Protein AF-A0A6F9ZWP4-F1 (afdb_monomer)

Mean predicted aligned error: 2.23 Å

Nearest PDB structures (foldseek):
  3n08-assembly1_B  TM=9.642E-01  e=2.369E-18  Chlamydia trachomatis D/UW-3/CX
  1vi3-assembly1_A  TM=9.031E-01  e=3.752E-14  Escherichia coli
  4beg-assembly1_A  TM=8.903E-01  e=5.466E-12  Mycobacterium tuberculosis H37Rv
  6oro-assembly1_D  TM=3.647E-01  e=3.741E+00  Macaca mulatta

Foldseek 3Di:
DEKDQPPQDPPQADDCCCAPNHVVWAGKMFDPDQDPLFQKKKKWKWWCPADPGIWTFWIFFRHGSPDGMQHINHDPTATEQTPVLDTGGGHDDHPADKIKIKMKMFGFNDGLPDHHHHHPVSVCVSRPVGTPDMYMDIHMDGD

pLDDT: mean 97.8, std 1.4, range [89.0, 98.88]

Radius of gyration: 14.29 Å; Cα contacts (8 Å, |Δi|>4): 355; chains: 1; bounding box: 32×30×38 Å

Solvent-accessible surface area (backbone atoms only — not comparable to full-atom values): 7662 Å² total; per-residue (Å²): 88,46,48,46,51,91,72,51,41,86,88,40,22,59,51,55,53,37,16,66,84,43,80,32,38,44,68,41,39,36,44,43,64,66,64,86,75,35,52,11,29,33,40,38,28,35,24,72,66,42,94,89,50,70,35,40,28,28,33,39,36,66,32,63,51,86,60,43,67,45,56,55,58,68,75,88,59,46,30,16,28,21,73,84,72,42,68,30,68,51,41,62,69,51,94,64,63,73,35,52,38,38,36,35,43,35,34,18,63,45,68,70,86,69,66,72,50,41,40,60,73,59,52,54,60,63,44,56,100,34,66,77,48,67,26,66,39,72,31,32,48,61,117

Secondary structure (DSSP, 8-state):
-EEE-TT-BTTTBPPGGGSTTTT-PPPPEEEE---TT--EEEEEEEETTSSSS-EEEEEEEEE-TT--EEPTT--SSEE-B-TTS-BS------SSSEEEEEEEEEEESS---PPTT-BHHHHHHHHTT-EEEEEEEEEEEE-

Structure (mmCIF, N/CA/C/O backbone):
data_AF-A0A6F9ZWP4-F1
#
_entry.id   AF-A0A6F9ZWP4-F1
#
loop_
_atom_site.group_PDB
_atom_site.id
_atom_site.type_symbol
_atom_site.label_atom_id
_atom_site.label_alt_id
_atom_site.label_comp_id
_atom_site.label_asym_id
_atom_site.label_entity_id
_atom_site.label_seq_id
_atom_site.pdbx_PDB_ins_code
_atom_site.Cartn_x
_atom_site.Cartn_y
_atom_site.Cartn_z
_atom_site.occupancy
_atom_site.B_iso_or_equiv
_atom_site.auth_seq_id
_atom_site.auth_comp_id
_atom_site.auth_asym_id
_atom_site.auth_atom_id
_atom_site.pdbx_PDB_model_num
ATOM 1 N N . MET A 1 1 ? -13.667 7.436 1.354 1.00 95.81 1 MET A N 1
ATOM 2 C CA . MET A 1 1 ? -12.192 7.464 1.313 1.00 95.81 1 MET A CA 1
ATOM 3 C C . MET A 1 1 ? -11.664 7.468 -0.117 1.00 95.81 1 MET A C 1
ATOM 5 O O . MET A 1 1 ? -12.244 6.811 -0.973 1.00 95.81 1 MET A O 1
ATOM 9 N N . ILE A 1 2 ? -10.598 8.226 -0.372 1.00 98.00 2 ILE A N 1
ATOM 10 C CA . ILE A 1 2 ? -9.896 8.344 -1.659 1.00 98.00 2 ILE A CA 1
ATOM 11 C C . ILE A 1 2 ? -8.398 8.156 -1.394 1.00 98.00 2 ILE A C 1
ATOM 13 O O . ILE A 1 2 ? -7.895 8.676 -0.398 1.00 98.00 2 ILE A O 1
ATOM 17 N N . LEU A 1 3 ? -7.707 7.438 -2.283 1.00 98.56 3 LEU A N 1
ATOM 18 C CA . LEU A 1 3 ? -6.257 7.254 -2.259 1.00 98.56 3 LEU A CA 1
ATOM 19 C C . LEU A 1 3 ? -5.642 7.787 -3.553 1.00 98.56 3 LEU A C 1
ATOM 21 O O . LEU A 1 3 ? -6.048 7.402 -4.646 1.00 98.56 3 LEU A O 1
ATOM 25 N N . GLU A 1 4 ? -4.646 8.653 -3.420 1.00 98.38 4 GLU A N 1
ATOM 26 C CA . GLU A 1 4 ? -3.940 9.290 -4.529 1.00 98.38 4 GLU A CA 1
ATOM 27 C C . GLU A 1 4 ? -2.425 9.162 -4.333 1.00 98.38 4 GLU A C 1
ATOM 29 O O . GLU A 1 4 ? -1.924 9.111 -3.211 1.00 98.38 4 GLU A O 1
ATOM 34 N N . CYS A 1 5 ? -1.679 9.175 -5.434 1.00 97.81 5 CYS A N 1
ATOM 35 C CA . CYS A 1 5 ? -0.235 9.361 -5.425 1.00 97.81 5 CYS A CA 1
ATOM 36 C C . CYS A 1 5 ? 0.058 10.567 -6.330 1.00 97.81 5 CYS A C 1
ATOM 38 O O . CYS A 1 5 ? -0.107 10.467 -7.546 1.00 97.81 5 CYS A O 1
ATOM 40 N N . PRO A 1 6 ? 0.420 11.733 -5.763 1.00 96.94 6 PRO A N 1
ATOM 41 C CA . PRO A 1 6 ? 0.443 13.000 -6.502 1.00 96.94 6 PRO A CA 1
ATOM 42 C C . PRO A 1 6 ? 1.572 13.094 -7.534 1.00 96.94 6 PRO A C 1
ATOM 44 O O . PRO A 1 6 ? 1.609 14.038 -8.314 1.00 96.94 6 PRO A O 1
ATOM 47 N N . ILE A 1 7 ? 2.500 12.136 -7.516 1.00 97.62 7 ILE A N 1
ATOM 48 C CA . ILE A 1 7 ? 3.690 12.108 -8.367 1.00 97.62 7 ILE A CA 1
ATOM 49 C C . ILE A 1 7 ? 3.554 11.157 -9.556 1.00 97.62 7 ILE A C 1
ATOM 51 O O . ILE A 1 7 ? 4.531 10.956 -10.271 1.00 97.62 7 ILE A O 1
ATOM 55 N N . LEU A 1 8 ? 2.389 10.527 -9.749 1.00 97.19 8 LEU A N 1
ATOM 56 C CA . LEU A 1 8 ? 2.196 9.640 -10.891 1.00 97.19 8 LEU A CA 1
ATOM 57 C C . LEU A 1 8 ? 2.305 10.424 -12.198 1.00 97.19 8 LEU A C 1
ATOM 59 O O . LEU A 1 8 ? 1.708 11.485 -12.368 1.00 97.19 8 LEU A O 1
ATOM 63 N N . GLU A 1 9 ? 3.066 9.859 -13.123 1.00 96.19 9 GLU A N 1
ATOM 64 C CA . GLU A 1 9 ? 3.213 10.354 -14.483 1.00 96.19 9 GLU A CA 1
ATOM 65 C C . GLU A 1 9 ? 2.012 9.931 -15.347 1.00 96.19 9 GLU A C 1
ATOM 67 O O . GLU A 1 9 ? 1.131 9.169 -14.926 1.00 96.19 9 GLU A O 1
ATOM 72 N N . GLU A 1 10 ? 1.991 10.412 -16.591 1.00 94.50 10 GLU A N 1
ATOM 73 C CA . GLU A 1 10 ? 0.969 10.073 -17.579 1.00 94.50 10 GLU A CA 1
ATOM 74 C C . GLU A 1 10 ? 0.750 8.553 -17.682 1.00 94.50 10 GLU A C 1
ATOM 76 O O . GLU A 1 10 ? 1.688 7.751 -17.701 1.00 94.50 10 GLU A O 1
ATOM 81 N N . GLY A 1 11 ? -0.520 8.145 -17.725 1.00 94.94 11 GLY A N 1
ATOM 82 C CA . GLY A 1 11 ? -0.891 6.730 -17.719 1.00 94.94 11 GLY A CA 1
ATOM 83 C C . GLY A 1 11 ? -0.710 6.044 -16.361 1.00 94.94 11 GLY A C 1
ATOM 84 O O . GLY A 1 11 ? -0.556 4.825 -16.325 1.00 94.94 11 GLY A O 1
ATOM 85 N N . ASN A 1 12 ? -0.735 6.797 -15.253 1.00 96.31 12 ASN A N 1
ATOM 86 C CA . ASN A 1 12 ? -0.575 6.295 -13.882 1.00 96.31 12 ASN A CA 1
ATOM 87 C C . ASN A 1 12 ? 0.780 5.614 -13.647 1.00 96.31 12 ASN A C 1
ATOM 89 O O . ASN A 1 12 ? 0.877 4.624 -12.914 1.00 96.31 12 ASN A O 1
ATOM 93 N N . ARG A 1 13 ? 1.836 6.114 -14.288 1.00 97.94 13 ARG A N 1
ATOM 94 C CA . ARG A 1 13 ? 3.174 5.524 -14.200 1.00 97.94 13 ARG A CA 1
ATOM 95 C C . ARG A 1 13 ? 3.898 5.973 -12.941 1.00 97.94 13 ARG A C 1
ATOM 97 O O . ARG A 1 13 ? 3.868 7.149 -12.588 1.00 97.94 13 ARG A O 1
ATOM 104 N N . LEU A 1 14 ? 4.557 5.031 -12.272 1.00 98.19 14 LEU A N 1
ATOM 105 C CA . LEU A 1 14 ? 5.390 5.343 -11.119 1.00 98.19 14 LEU A CA 1
ATOM 106 C C . LEU A 1 14 ? 6.749 5.886 -11.603 1.00 98.19 14 LEU A C 1
ATOM 108 O O . LEU A 1 14 ? 7.448 5.164 -12.322 1.00 98.19 14 LEU A O 1
ATOM 112 N N . PRO A 1 15 ? 7.163 7.100 -11.192 1.00 98.44 15 PRO A N 1
ATOM 113 C CA . PRO A 1 15 ? 8.458 7.659 -11.554 1.00 98.44 15 PRO A CA 1
ATOM 114 C C . PRO A 1 15 ? 9.621 6.752 -11.167 1.00 98.44 15 PRO A C 1
ATOM 116 O O . PRO A 1 15 ? 9.627 6.127 -10.101 1.00 98.44 15 PRO A O 1
ATOM 119 N N . VAL A 1 16 ? 10.667 6.769 -11.997 1.00 98.06 16 VAL A N 1
ATOM 120 C CA . VAL A 1 16 ? 11.867 5.927 -11.850 1.00 98.06 16 VAL A CA 1
ATOM 121 C C . VAL A 1 16 ? 12.476 6.007 -10.446 1.00 98.06 16 VAL A C 1
ATOM 123 O O . VAL A 1 16 ? 12.916 4.977 -9.931 1.00 98.06 16 VAL A O 1
ATOM 126 N N . LYS A 1 17 ? 12.440 7.184 -9.801 1.00 98.44 17 LYS A N 1
ATOM 127 C CA . LYS A 1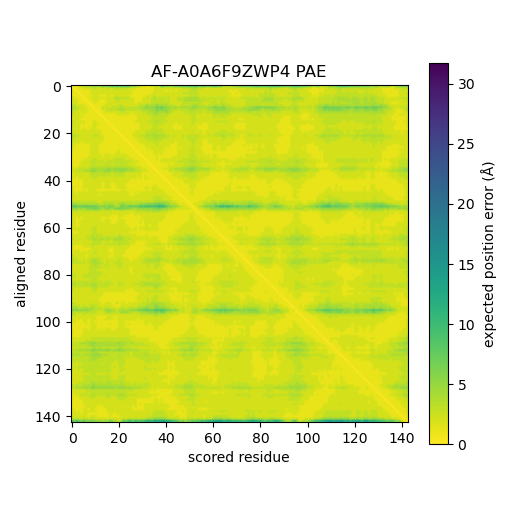 17 ? 12.930 7.421 -8.430 1.00 98.44 17 LYS A CA 1
ATOM 128 C C . LYS A 1 17 ? 12.447 6.359 -7.431 1.00 98.44 17 LYS A C 1
ATOM 130 O O . LYS A 1 17 ? 13.233 5.910 -6.602 1.00 98.44 17 LYS A O 1
ATOM 135 N N . TYR A 1 18 ? 11.196 5.916 -7.543 1.00 98.62 1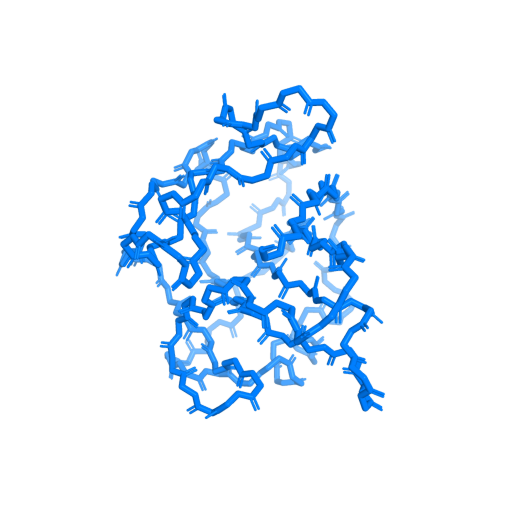8 TYR A N 1
ATOM 136 C CA . TYR A 1 18 ? 10.542 5.013 -6.586 1.00 98.62 18 TYR A CA 1
ATOM 137 C C . TYR A 1 18 ? 10.675 3.524 -6.950 1.00 98.62 18 TYR A C 1
ATOM 139 O O . TYR A 1 18 ? 10.073 2.656 -6.318 1.00 98.62 18 TYR A O 1
ATOM 147 N N . THR A 1 19 ? 11.458 3.207 -7.981 1.00 98.56 19 THR A N 1
ATOM 148 C CA . THR A 1 19 ? 11.609 1.860 -8.554 1.00 98.56 19 THR A CA 1
ATOM 149 C C . THR A 1 19 ? 13.036 1.349 -8.366 1.00 98.56 19 THR A C 1
ATOM 151 O O . THR A 1 19 ? 13.918 2.087 -7.931 1.00 98.56 19 THR A O 1
ATOM 154 N N . CYS A 1 20 ? 13.313 0.097 -8.744 1.00 97.94 20 CYS A N 1
ATOM 155 C CA . CYS A 1 20 ? 14.672 -0.453 -8.671 1.00 97.94 20 CYS A CA 1
ATOM 156 C C . CYS A 1 20 ? 15.665 0.182 -9.661 1.00 97.94 20 CYS A C 1
ATOM 158 O O . CYS A 1 20 ? 16.844 -0.168 -9.655 1.00 97.94 20 CYS A O 1
ATOM 160 N N . LYS A 1 21 ? 15.192 1.069 -10.544 1.00 98.12 21 LYS A N 1
ATOM 161 C CA . LYS A 1 21 ? 16.015 1.846 -11.477 1.00 98.12 21 LYS A CA 1
ATOM 162 C C . LYS A 1 21 ? 16.429 3.213 -10.921 1.00 98.12 21 LYS A C 1
ATOM 164 O O . LYS A 1 21 ? 17.273 3.857 -11.536 1.00 98.12 21 LYS A O 1
ATOM 169 N N . GLY A 1 22 ? 15.848 3.642 -9.801 1.00 98.00 22 GLY A N 1
ATOM 170 C CA . GLY A 1 22 ? 16.158 4.901 -9.129 1.00 98.00 22 GLY A CA 1
ATOM 171 C C . GLY A 1 22 ? 16.630 4.683 -7.693 1.00 98.00 22 GLY A C 1
ATOM 172 O O . GLY A 1 22 ? 17.319 3.712 -7.393 1.00 98.00 22 GLY A O 1
ATOM 173 N N . GLU A 1 23 ? 16.244 5.594 -6.802 1.00 98.12 23 GLU A N 1
ATOM 174 C CA . GLU A 1 23 ? 16.599 5.547 -5.378 1.00 98.12 23 GLU A CA 1
ATOM 175 C C . GLU A 1 23 ? 15.919 4.390 -4.631 1.00 98.12 23 GLU A C 1
ATOM 177 O O . GLU A 1 23 ? 16.423 3.927 -3.609 1.00 98.12 23 GLU A O 1
ATOM 182 N N . GLY A 1 24 ? 14.777 3.912 -5.132 1.00 98.25 24 GLY A N 1
ATOM 183 C CA . GLY A 1 24 ? 14.048 2.790 -4.546 1.00 98.25 24 GLY A CA 1
ATOM 184 C C . GLY A 1 24 ? 13.365 3.120 -3.216 1.00 98.25 24 GLY A C 1
ATOM 185 O O . GLY A 1 24 ? 13.110 2.213 -2.424 1.00 98.25 24 GLY A O 1
ATOM 186 N N . ILE A 1 25 ? 13.073 4.399 -2.967 1.00 98.50 25 ILE A N 1
ATOM 187 C CA . ILE A 1 25 ? 12.295 4.859 -1.809 1.00 98.50 25 ILE A CA 1
ATOM 188 C C . ILE A 1 25 ? 10.786 4.702 -2.051 1.00 98.50 25 ILE A C 1
ATOM 190 O O . ILE A 1 25 ? 10.346 4.606 -3.197 1.00 98.50 25 ILE A O 1
ATOM 194 N N . SER A 1 26 ? 9.984 4.684 -0.981 1.00 98.62 26 SER A N 1
ATOM 195 C CA . SER A 1 26 ? 8.521 4.650 -1.108 1.00 98.62 26 SER A CA 1
ATOM 196 C C . SER A 1 26 ? 7.992 5.957 -1.712 1.00 98.62 26 SER A C 1
ATOM 198 O O . SER A 1 26 ? 8.516 7.023 -1.371 1.00 98.62 26 SER A O 1
ATOM 200 N N . PRO A 1 27 ? 6.961 5.908 -2.573 1.00 98.62 27 PRO A N 1
ATOM 201 C CA . PRO A 1 27 ? 6.317 7.114 -3.075 1.00 98.62 27 PRO A CA 1
ATOM 202 C C . PRO A 1 27 ? 5.458 7.782 -1.994 1.00 98.62 27 PRO A C 1
ATOM 204 O O . PRO A 1 27 ? 5.022 7.103 -1.059 1.00 98.62 27 PRO A O 1
ATOM 207 N N . PRO A 1 28 ? 5.179 9.089 -2.128 1.00 98.56 28 PRO A N 1
ATOM 208 C CA . PRO A 1 28 ? 4.216 9.756 -1.273 1.00 98.56 28 PRO A CA 1
ATOM 209 C C . PRO A 1 28 ? 2.794 9.290 -1.608 1.00 98.56 28 PRO A C 1
ATOM 211 O O . PRO A 1 28 ? 2.470 9.031 -2.773 1.00 98.56 28 PRO A O 1
ATOM 214 N N . LEU A 1 29 ? 1.926 9.229 -0.602 1.00 98.75 29 LEU A N 1
ATOM 215 C CA . LEU A 1 29 ? 0.509 8.904 -0.764 1.00 98.75 29 LEU A CA 1
ATOM 216 C C . LEU A 1 29 ? -0.345 9.971 -0.090 1.00 98.75 29 LEU A C 1
ATOM 218 O O . LEU A 1 29 ? -0.029 10.431 1.002 1.00 98.75 29 LEU A O 1
ATOM 222 N N . ARG A 1 30 ? -1.457 10.334 -0.724 1.00 98.69 30 ARG A N 1
ATOM 223 C CA . ARG A 1 30 ? -2.458 11.241 -0.168 1.00 98.69 30 ARG A CA 1
ATOM 224 C C . ARG A 1 30 ? -3.750 10.481 0.083 1.00 98.69 30 ARG A C 1
ATOM 226 O O . ARG A 1 30 ? -4.247 9.787 -0.804 1.00 98.69 30 ARG A O 1
ATOM 233 N N . ILE A 1 31 ? -4.290 10.630 1.284 1.00 98.56 31 ILE A N 1
ATOM 234 C CA . ILE A 1 31 ? -5.505 9.961 1.741 1.00 98.56 31 ILE A CA 1
ATOM 235 C C . ILE A 1 31 ? -6.531 11.048 2.049 1.00 98.56 31 ILE A C 1
ATOM 237 O O . ILE A 1 31 ? -6.236 12.018 2.738 1.00 98.56 31 ILE A O 1
ATOM 241 N N . LYS A 1 32 ? -7.740 10.923 1.500 1.00 98.19 32 LYS A N 1
ATOM 242 C CA . LYS A 1 32 ? -8.830 11.885 1.726 1.00 98.19 32 LYS A CA 1
ATOM 243 C C . LYS A 1 32 ? -10.100 11.166 2.146 1.00 98.19 32 LYS A C 1
ATOM 245 O O . LYS A 1 32 ? -10.316 10.005 1.790 1.00 98.19 32 LYS A O 1
ATOM 250 N N . ASN A 1 33 ? -10.997 11.898 2.804 1.00 97.81 33 ASN A N 1
ATOM 251 C CA . ASN A 1 33 ? -12.333 11.426 3.176 1.00 97.81 33 ASN A CA 1
ATOM 252 C C . ASN A 1 33 ? -12.273 10.120 3.993 1.00 97.81 33 ASN A C 1
ATOM 254 O O . ASN A 1 33 ? -12.950 9.143 3.644 1.00 97.81 33 ASN A O 1
ATOM 258 N N . VAL A 1 34 ? -11.395 10.081 5.001 1.00 98.31 34 VAL A N 1
ATOM 259 C CA . VAL A 1 34 ? -11.332 8.993 5.987 1.00 98.31 34 VAL A CA 1
ATOM 260 C C . VAL A 1 34 ? -12.637 9.012 6.803 1.00 98.31 34 VAL A C 1
ATOM 262 O O . VAL A 1 34 ? -13.050 10.097 7.212 1.00 98.31 34 VAL A O 1
ATOM 265 N N . PRO A 1 35 ? -13.333 7.873 6.987 1.00 98.19 35 PRO A N 1
ATOM 266 C CA . PRO A 1 35 ? -14.545 7.809 7.810 1.00 98.19 35 PRO A CA 1
ATOM 267 C C . PRO A 1 35 ? -14.295 8.226 9.265 1.00 98.19 35 PRO A C 1
ATOM 269 O O . PRO A 1 35 ? -13.236 7.914 9.805 1.00 98.19 35 PRO A O 1
ATOM 272 N N . GLU A 1 36 ? -15.276 8.861 9.911 1.00 96.69 36 GLU A N 1
ATOM 273 C CA . GLU A 1 36 ? -15.147 9.370 11.290 1.00 96.69 36 GLU A CA 1
ATOM 274 C C . GLU A 1 36 ? -14.865 8.265 12.322 1.00 96.69 36 GLU A C 1
ATOM 276 O O . GLU A 1 36 ? -14.060 8.474 13.223 1.00 96.69 36 GLU A O 1
ATOM 281 N N . ASP A 1 37 ? -15.436 7.070 12.144 1.00 97.50 37 ASP A N 1
ATOM 282 C CA . ASP A 1 37 ? -15.253 5.927 13.057 1.00 97.50 37 ASP A CA 1
ATOM 283 C C . ASP A 1 37 ? -13.890 5.213 12.896 1.00 97.50 37 ASP A C 1
ATOM 285 O O . ASP A 1 37 ? -13.671 4.135 13.448 1.00 97.50 37 ASP A O 1
ATOM 289 N N . THR A 1 38 ? -12.967 5.766 12.101 1.00 98.69 38 THR A N 1
ATOM 290 C CA . THR A 1 38 ? -11.648 5.161 11.867 1.00 98.69 38 THR A CA 1
ATOM 291 C C . THR A 1 38 ? -10.731 5.396 13.061 1.00 98.69 38 THR A C 1
ATOM 293 O O . THR A 1 38 ? -10.396 6.538 13.362 1.00 98.69 38 THR A O 1
ATOM 296 N N . GLU A 1 39 ? -10.230 4.327 13.682 1.00 98.56 39 GLU A N 1
ATOM 297 C CA . GLU A 1 39 ? -9.195 4.437 14.720 1.00 98.56 39 GLU A CA 1
ATOM 298 C C . GLU A 1 39 ? -7.779 4.350 14.142 1.00 98.56 39 GLU A C 1
ATOM 300 O O . GLU A 1 39 ? -6.858 4.964 14.674 1.00 98.56 39 GLU A O 1
ATOM 305 N N . SER A 1 40 ? -7.569 3.598 13.054 1.00 98.69 40 SER A N 1
ATOM 306 C CA . SER A 1 40 ? -6.273 3.587 12.369 1.00 98.69 40 SER A CA 1
ATOM 307 C C . SER A 1 40 ? -6.365 3.234 10.884 1.00 98.69 40 SER A C 1
ATOM 309 O O . SER A 1 40 ? -7.344 2.653 10.407 1.00 98.69 40 SER A O 1
ATOM 311 N N . LEU A 1 41 ? -5.319 3.592 10.137 1.00 98.88 41 LEU A N 1
ATOM 312 C CA . LEU A 1 41 ? -5.163 3.283 8.721 1.00 98.88 41 LEU A CA 1
ATOM 313 C C . LEU A 1 41 ? -4.086 2.208 8.506 1.00 98.88 41 LEU A C 1
ATOM 315 O O . LEU A 1 41 ? -3.066 2.138 9.201 1.00 98.88 41 LEU A O 1
ATOM 319 N N . VAL A 1 42 ? -4.304 1.376 7.488 1.00 98.81 42 VAL A N 1
ATOM 320 C CA . VAL A 1 42 ? -3.354 0.362 7.012 1.00 98.81 42 VAL A CA 1
ATOM 321 C C . VAL A 1 42 ? -3.127 0.564 5.521 1.00 98.81 42 VAL A C 1
ATOM 323 O O . VAL A 1 42 ? -4.089 0.596 4.759 1.00 98.81 42 VAL A O 1
ATOM 326 N N . VAL A 1 43 ? -1.868 0.641 5.089 1.00 98.81 43 VAL A N 1
ATOM 327 C CA . VAL A 1 43 ? -1.498 0.713 3.667 1.00 98.81 43 VAL A CA 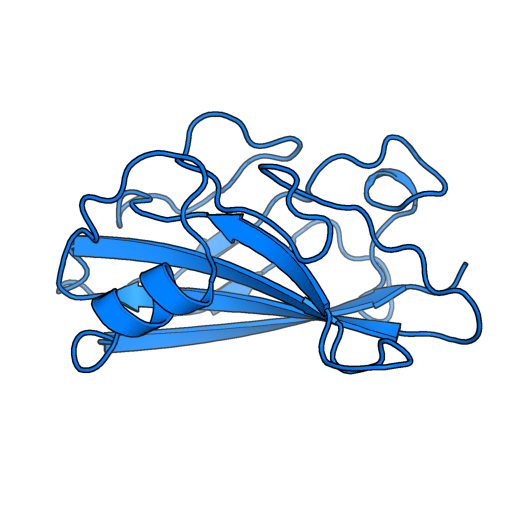1
ATOM 328 C C . VAL A 1 43 ? -0.824 -0.581 3.244 1.00 98.81 43 VAL A C 1
ATOM 330 O O . VAL A 1 43 ? 0.070 -1.093 3.918 1.00 98.81 43 VAL A O 1
ATOM 333 N N . VAL A 1 44 ? -1.239 -1.105 2.098 1.00 98.81 44 VAL A N 1
ATOM 334 C CA . VAL A 1 44 ? -0.679 -2.307 1.484 1.00 98.81 44 VAL A CA 1
ATOM 335 C C . VAL A 1 44 ? -0.353 -1.994 0.034 1.00 98.81 44 VAL A C 1
ATOM 337 O O . VAL A 1 44 ? -1.175 -1.412 -0.659 1.00 98.81 44 VAL A O 1
ATOM 340 N N . MET A 1 45 ? 0.817 -2.412 -0.439 1.00 98.81 45 MET A N 1
ATOM 341 C CA . MET A 1 45 ? 1.153 -2.398 -1.863 1.00 98.81 45 MET A CA 1
ATOM 342 C C . MET A 1 45 ? 1.374 -3.828 -2.346 1.00 98.81 45 MET A C 1
ATOM 344 O O . MET A 1 45 ? 2.244 -4.533 -1.821 1.00 98.81 45 MET A O 1
ATOM 348 N N . LEU A 1 46 ? 0.600 -4.248 -3.344 1.00 98.62 46 LEU A N 1
ATOM 349 C CA . LEU A 1 46 ? 0.652 -5.581 -3.940 1.00 98.62 46 LEU A CA 1
ATOM 350 C C . LEU A 1 46 ? 1.001 -5.509 -5.429 1.00 98.62 46 LEU A C 1
ATOM 352 O O . LEU A 1 46 ? 0.523 -4.632 -6.136 1.00 98.62 46 LEU A O 1
ATOM 356 N N . ASP A 1 47 ? 1.774 -6.475 -5.909 1.00 98.56 47 ASP A N 1
ATOM 357 C CA . ASP A 1 47 ? 1.979 -6.767 -7.329 1.00 98.56 47 ASP A CA 1
ATOM 358 C C . ASP A 1 47 ? 1.251 -8.086 -7.651 1.00 98.56 47 ASP A C 1
ATOM 360 O O . ASP A 1 47 ? 1.754 -9.164 -7.304 1.00 98.56 47 ASP A O 1
ATOM 364 N N . PRO A 1 48 ? 0.033 -8.036 -8.226 1.00 98.19 48 PRO A N 1
ATOM 365 C CA . PRO A 1 48 ? -0.696 -9.229 -8.646 1.00 98.19 48 PRO A CA 1
ATOM 366 C C . PRO A 1 48 ? -0.100 -9.897 -9.892 1.00 98.19 48 PRO A C 1
ATOM 368 O O . PRO A 1 48 ? -0.437 -11.050 -10.150 1.00 98.19 48 PRO A O 1
ATOM 371 N N . ASP A 1 49 ? 0.769 -9.205 -10.632 1.00 98.06 49 ASP A N 1
ATOM 372 C CA . ASP A 1 49 ? 1.352 -9.663 -11.897 1.00 98.06 49 ASP A CA 1
ATOM 373 C C . ASP A 1 49 ? 2.705 -10.375 -11.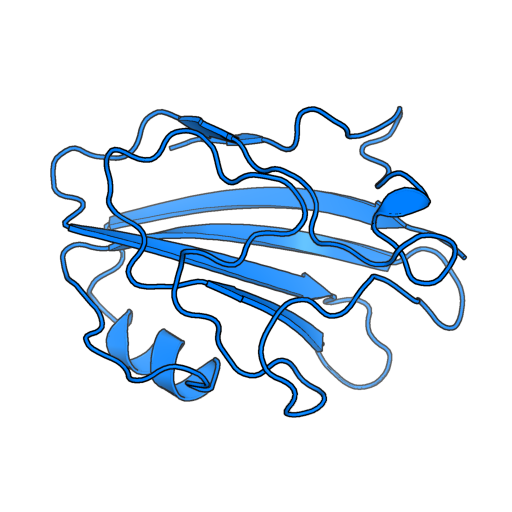690 1.00 98.06 49 ASP A C 1
ATOM 375 O O . ASP A 1 49 ? 3.301 -10.907 -12.628 1.00 98.06 49 ASP A O 1
ATOM 379 N N . ALA A 1 50 ? 3.188 -10.441 -10.444 1.00 96.38 50 ALA A N 1
ATOM 380 C CA . ALA A 1 50 ? 4.401 -11.159 -10.081 1.00 96.38 50 ALA A CA 1
ATOM 381 C C . ALA A 1 50 ? 4.353 -12.653 -10.503 1.00 96.38 50 ALA A C 1
ATOM 383 O O . ALA A 1 50 ? 3.349 -13.328 -10.267 1.00 96.38 50 ALA A O 1
ATOM 384 N N . PRO A 1 51 ? 5.454 -13.237 -11.033 1.00 92.81 51 PRO A N 1
ATOM 385 C CA . PRO A 1 51 ? 5.399 -14.504 -11.781 1.00 92.81 51 PRO A CA 1
ATOM 386 C C . PRO A 1 51 ? 4.882 -15.739 -11.031 1.00 92.81 51 PRO A C 1
ATOM 388 O O . PRO A 1 51 ? 4.363 -16.660 -11.652 1.00 92.81 51 PRO A O 1
ATOM 391 N N . LEU A 1 52 ? 5.087 -15.810 -9.711 1.00 91.62 52 LEU A N 1
ATOM 392 C CA . LEU A 1 52 ? 4.757 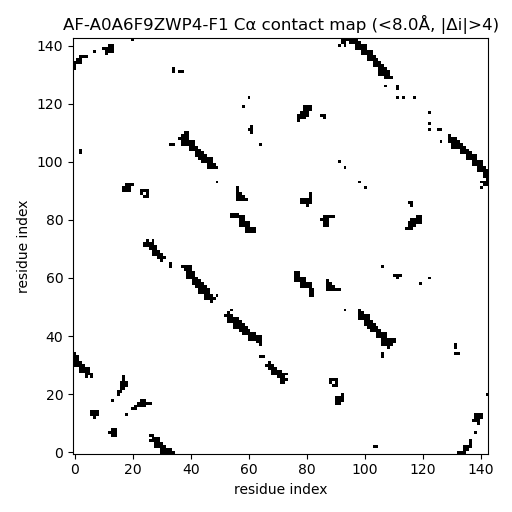-17.001 -8.915 1.00 91.62 52 LEU A CA 1
ATOM 393 C C . LEU A 1 52 ? 3.436 -16.859 -8.156 1.00 91.62 52 LEU A C 1
ATOM 395 O O . LEU A 1 52 ? 2.654 -17.800 -8.066 1.00 91.62 52 LEU A O 1
ATOM 399 N N . LYS A 1 53 ? 3.238 -15.707 -7.523 1.00 94.75 53 LYS A N 1
ATOM 400 C CA . LYS A 1 53 ? 2.081 -15.357 -6.696 1.00 94.75 53 LYS A CA 1
ATOM 401 C C . LYS A 1 53 ? 2.107 -13.856 -6.463 1.00 94.75 53 LYS A C 1
ATOM 403 O O . LYS A 1 53 ? 3.183 -13.263 -6.543 1.00 94.75 53 LYS A O 1
ATOM 408 N N . THR A 1 54 ? 0.974 -13.293 -6.047 1.00 97.31 54 THR A N 1
ATOM 409 C CA . THR A 1 54 ? 0.898 -11.896 -5.612 1.00 97.31 54 THR A CA 1
ATOM 410 C C . THR A 1 54 ? 2.033 -11.566 -4.648 1.00 97.31 54 THR A C 1
ATOM 412 O O . THR A 1 54 ? 2.198 -12.216 -3.606 1.00 97.31 54 THR A O 1
ATOM 415 N N . PHE A 1 55 ? 2.822 -10.564 -5.013 1.00 98.44 55 PHE A N 1
ATOM 416 C CA . PHE A 1 55 ? 3.973 -10.126 -4.248 1.00 98.44 55 PHE A CA 1
ATOM 417 C C . PHE A 1 55 ? 3.599 -8.906 -3.414 1.00 98.44 55 PHE A C 1
ATOM 419 O O . PHE A 1 55 ? 2.922 -7.996 -3.874 1.00 98.44 55 PHE A O 1
ATOM 426 N N . ILE A 1 56 ? 4.028 -8.886 -2.160 1.00 98.69 56 ILE A N 1
ATOM 427 C CA . ILE A 1 56 ? 3.756 -7.801 -1.223 1.00 98.69 56 ILE A CA 1
ATOM 428 C C . ILE A 1 56 ? 4.980 -6.903 -1.225 1.00 98.69 56 ILE A C 1
ATOM 430 O O . ILE A 1 56 ? 6.041 -7.324 -0.762 1.00 98.69 56 ILE A O 1
ATOM 434 N N . HIS A 1 57 ? 4.826 -5.691 -1.745 1.00 98.69 57 HIS A N 1
ATOM 435 C CA . HIS A 1 57 ? 5.888 -4.693 -1.831 1.00 98.69 57 HIS A CA 1
ATOM 436 C C . HIS A 1 57 ? 5.987 -3.852 -0.565 1.00 98.69 57 HIS A C 1
ATOM 438 O O . HIS A 1 57 ? 7.090 -3.515 -0.140 1.00 98.69 57 HIS A O 1
ATOM 444 N N . TRP A 1 58 ? 4.853 -3.533 0.063 1.00 98.81 58 TRP A N 1
ATOM 445 C CA . TRP A 1 58 ? 4.844 -2.632 1.208 1.00 98.81 58 TRP A CA 1
ATOM 446 C C . TRP A 1 58 ? 3.663 -2.870 2.138 1.00 98.81 58 TRP A C 1
ATOM 448 O O . TRP A 1 58 ? 2.590 -3.287 1.703 1.00 98.81 58 TRP A O 1
ATOM 458 N N . LEU A 1 59 ? 3.895 -2.624 3.425 1.00 98.81 59 LEU A N 1
ATOM 459 C CA . LEU A 1 59 ? 2.931 -2.755 4.507 1.00 98.81 59 LEU A CA 1
ATOM 460 C C . LEU A 1 59 ? 3.212 -1.650 5.523 1.00 98.81 59 LEU A C 1
ATOM 462 O O . LEU A 1 59 ? 4.290 -1.655 6.118 1.00 98.81 59 LEU A O 1
ATOM 466 N N . LEU A 1 60 ? 2.238 -0.781 5.757 1.00 98.75 60 LEU A N 1
ATOM 467 C CA . LEU A 1 60 ? 2.200 0.158 6.875 1.00 98.75 60 LEU A CA 1
ATOM 468 C C . LEU A 1 60 ? 0.932 -0.089 7.689 1.00 98.75 60 LEU A C 1
ATOM 470 O O . LEU A 1 60 ? -0.097 -0.449 7.119 1.00 98.75 60 LEU A O 1
ATOM 474 N N . TYR A 1 61 ? 0.989 0.095 9.001 1.00 98.69 61 TYR A N 1
ATOM 475 C CA . TYR A 1 61 ? -0.169 -0.079 9.878 1.00 98.69 61 TYR A CA 1
ATOM 476 C C . TYR A 1 61 ? -0.052 0.761 11.144 1.00 98.69 61 TYR A C 1
ATOM 478 O O . TYR A 1 61 ? 1.029 1.256 11.468 1.00 98.69 61 TYR A O 1
ATOM 486 N N . ASP A 1 62 ? -1.174 0.869 11.858 1.00 98.50 62 ASP A N 1
ATOM 487 C CA . ASP A 1 62 ? -1.347 1.752 13.013 1.00 98.50 62 ASP A CA 1
ATOM 488 C C . ASP A 1 62 ? -1.000 3.213 12.648 1.00 98.50 62 ASP A C 1
ATOM 490 O O . ASP A 1 62 ? -0.358 3.925 13.418 1.00 98.50 62 ASP A O 1
ATOM 494 N N . ILE A 1 63 ? -1.360 3.640 11.429 1.00 98.62 63 ILE A N 1
ATOM 495 C CA . ILE A 1 63 ? -1.243 5.039 11.000 1.00 98.62 63 ILE A CA 1
ATOM 496 C C . ILE A 1 63 ? -2.427 5.809 11.613 1.00 98.62 63 ILE A C 1
ATOM 498 O O . ILE A 1 63 ? -3.557 5.329 11.479 1.00 98.62 63 ILE A O 1
ATOM 502 N N . PRO A 1 64 ? -2.216 6.976 12.249 1.00 98.31 64 PRO A N 1
ATOM 503 C CA . PRO A 1 64 ? -3.310 7.782 12.786 1.00 98.31 64 PRO A CA 1
ATOM 504 C C . PRO A 1 64 ? -4.342 8.176 11.710 1.00 98.31 64 PRO A C 1
ATOM 506 O O . PRO A 1 64 ? -3.962 8.414 10.559 1.00 98.31 64 PRO A O 1
ATOM 509 N N . PRO A 1 65 ? -5.641 8.234 12.048 1.00 97.88 65 PRO A N 1
ATOM 510 C CA . PRO A 1 65 ? -6.722 8.429 11.078 1.00 97.88 65 PRO A CA 1
ATOM 511 C C . PRO A 1 65 ? -6.799 9.856 10.516 1.00 97.88 65 PRO A C 1
ATOM 51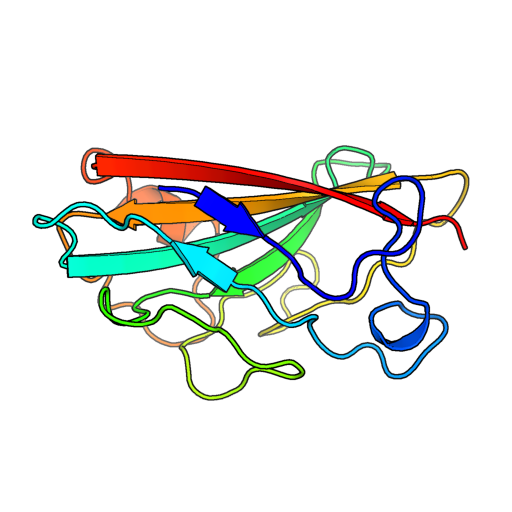3 O O . PRO A 1 65 ? -7.394 10.066 9.462 1.00 97.88 65 PRO A O 1
ATOM 516 N N . ASP A 1 66 ? -6.185 10.827 11.195 1.00 97.12 66 ASP A N 1
ATOM 517 C CA . ASP A 1 66 ? -6.079 12.231 10.791 1.00 97.12 66 ASP A CA 1
ATOM 518 C C . ASP A 1 66 ? -4.945 12.491 9.783 1.00 97.12 66 ASP A C 1
ATOM 520 O O . ASP A 1 66 ? -4.818 13.601 9.265 1.00 97.12 66 ASP A O 1
ATOM 524 N N . VAL A 1 67 ? -4.137 11.474 9.462 1.00 97.69 67 VAL A N 1
ATOM 525 C CA . VAL A 1 67 ? -3.080 11.570 8.449 1.00 97.69 67 VAL A CA 1
ATOM 526 C C . VAL A 1 67 ? -3.694 11.641 7.052 1.00 97.69 67 VAL A C 1
ATOM 528 O O . VAL A 1 67 ? -4.240 10.667 6.533 1.00 97.69 67 VAL A O 1
ATOM 531 N N . ASP A 1 68 ? -3.519 12.786 6.399 1.00 96.75 68 ASP A N 1
ATOM 532 C CA . ASP A 1 68 ? -3.915 13.018 5.008 1.00 96.75 68 ASP A CA 1
ATOM 533 C C . ASP A 1 68 ? -2.763 12.805 4.010 1.00 96.75 68 ASP A C 1
ATOM 535 O O . ASP A 1 68 ? -2.991 12.695 2.799 1.00 96.75 68 ASP A O 1
ATOM 539 N N . TYR A 1 69 ? -1.523 12.723 4.503 1.00 98.19 69 TYR A N 1
ATOM 540 C CA . TYR A 1 69 ? -0.324 12.624 3.681 1.00 98.19 69 TYR A CA 1
ATOM 541 C C . TYR A 1 69 ? 0.756 11.729 4.303 1.00 98.19 69 TYR A C 1
ATOM 543 O O . TYR A 1 69 ? 1.261 11.967 5.402 1.00 98.19 69 TYR A O 1
ATOM 551 N N . ILE A 1 70 ? 1.140 10.700 3.552 1.00 98.44 70 ILE A N 1
ATOM 552 C CA . ILE A 1 70 ? 2.297 9.850 3.822 1.00 98.44 70 ILE A CA 1
ATOM 553 C C . ILE A 1 70 ? 3.434 10.352 2.941 1.00 98.44 70 ILE A C 1
ATOM 555 O O . ILE A 1 70 ? 3.293 10.422 1.718 1.00 98.44 70 ILE A O 1
ATOM 559 N N . GLU A 1 71 ? 4.554 10.694 3.567 1.00 98.19 71 GLU A N 1
ATOM 560 C CA . GLU A 1 71 ? 5.712 11.251 2.874 1.00 98.19 71 GLU A CA 1
ATOM 561 C C . GLU A 1 71 ? 6.409 10.198 2.004 1.00 98.19 71 GLU A C 1
ATOM 563 O O . GLU A 1 71 ? 6.295 8.986 2.219 1.00 98.19 71 GLU A O 1
ATOM 568 N N . GLU A 1 72 ? 7.182 10.653 1.020 1.00 98.25 72 GLU A N 1
ATOM 569 C CA . GLU A 1 72 ? 8.122 9.748 0.362 1.00 98.25 72 GLU A CA 1
ATOM 570 C C . GLU A 1 72 ? 9.193 9.258 1.349 1.00 98.25 72 GLU A C 1
ATOM 572 O O . GLU A 1 72 ? 9.528 9.946 2.313 1.00 98.25 72 GLU A O 1
ATOM 577 N N . ASN A 1 73 ? 9.758 8.069 1.107 1.00 98.12 73 ASN A N 1
ATOM 578 C CA . ASN A 1 73 ? 10.729 7.441 2.019 1.00 98.12 73 ASN A CA 1
ATOM 579 C C . ASN A 1 73 ? 10.219 7.372 3.477 1.00 98.12 73 ASN A C 1
ATOM 581 O O . ASN A 1 73 ? 10.952 7.688 4.417 1.00 98.12 73 ASN A O 1
ATOM 585 N N . GLU A 1 74 ? 8.962 6.966 3.665 1.00 97.50 74 GLU A N 1
ATOM 586 C CA . GLU A 1 74 ? 8.293 6.948 4.967 1.00 97.50 74 GLU A CA 1
ATOM 587 C C . GLU A 1 74 ? 8.983 5.997 5.965 1.00 97.50 74 GLU A C 1
ATOM 589 O O . GLU A 1 74 ? 9.345 4.855 5.652 1.00 97.50 74 GLU A O 1
ATOM 594 N N . ARG A 1 75 ? 9.158 6.483 7.199 1.00 95.81 75 ARG A N 1
ATOM 595 C CA . ARG A 1 75 ? 9.878 5.808 8.298 1.00 95.81 75 ARG A CA 1
ATOM 596 C C . ARG A 1 75 ? 9.242 5.991 9.678 1.00 95.81 75 ARG A C 1
ATOM 598 O O . ARG A 1 75 ? 9.718 5.389 10.634 1.00 95.81 75 ARG A O 1
ATOM 605 N N . ARG A 1 76 ? 8.217 6.831 9.803 1.00 96.88 76 ARG A N 1
ATOM 606 C CA . ARG A 1 76 ? 7.554 7.194 11.062 1.00 96.88 76 ARG A CA 1
ATOM 607 C C . ARG A 1 76 ? 6.570 6.120 11.515 1.00 96.88 76 ARG A C 1
ATOM 609 O O . ARG A 1 76 ? 6.451 5.875 12.711 1.00 96.88 76 ARG A O 1
ATOM 616 N N . TYR A 1 77 ? 5.872 5.486 10.573 1.00 97.88 77 TYR A N 1
ATOM 617 C CA . TYR A 1 77 ? 4.848 4.479 10.868 1.00 97.88 77 TYR A CA 1
ATOM 618 C C . TYR A 1 77 ? 5.418 3.062 10.909 1.00 97.88 77 TYR A C 1
ATOM 620 O O . TYR A 1 77 ? 6.421 2.754 10.260 1.00 97.88 77 TYR A O 1
ATOM 628 N N . LYS A 1 78 ? 4.745 2.171 11.649 1.00 98.38 78 LYS A N 1
ATOM 629 C CA . LYS A 1 78 ? 5.165 0.772 11.782 1.00 98.38 78 LYS A CA 1
ATOM 630 C C . LYS A 1 78 ? 5.087 0.073 10.430 1.00 98.38 78 LYS A C 1
ATOM 632 O O . LYS A 1 78 ? 4.048 0.100 9.768 1.00 98.38 78 LYS A O 1
ATOM 637 N N . GLN A 1 79 ? 6.167 -0.611 10.057 1.00 98.69 79 GLN A N 1
ATOM 638 C CA . GLN A 1 79 ? 6.247 -1.302 8.773 1.00 98.69 79 GLN A CA 1
ATOM 639 C C . GLN A 1 79 ? 6.189 -2.820 8.933 1.00 98.69 79 GLN A C 1
ATOM 641 O O . GLN A 1 79 ? 6.747 -3.409 9.861 1.00 98.69 79 GLN A O 1
ATOM 646 N N . GLY A 1 80 ? 5.503 -3.481 8.006 1.00 98.62 80 GLY A N 1
ATOM 647 C CA . GLY A 1 80 ? 5.419 -4.937 7.958 1.00 98.62 80 GLY A CA 1
ATOM 648 C C . GLY A 1 80 ? 6.564 -5.574 7.174 1.00 98.62 80 GLY A C 1
ATOM 649 O O . GLY A 1 80 ? 7.369 -4.901 6.529 1.00 98.62 80 GLY A O 1
ATOM 650 N N . ARG A 1 81 ? 6.616 -6.909 7.204 1.00 98.62 81 ARG A N 1
ATOM 651 C CA . ARG A 1 81 ? 7.518 -7.695 6.351 1.00 98.62 81 ARG A CA 1
ATOM 652 C C . ARG A 1 81 ? 6.919 -7.897 4.962 1.00 98.62 81 ARG A C 1
ATOM 654 O O . ARG A 1 81 ? 5.846 -8.492 4.839 1.00 98.62 81 ARG A O 1
ATOM 661 N N . ASN A 1 82 ? 7.651 -7.469 3.940 1.00 98.12 82 ASN A N 1
ATOM 662 C CA . ASN A 1 82 ? 7.341 -7.712 2.534 1.00 98.12 82 ASN A CA 1
ATOM 663 C C . ASN A 1 82 ? 7.597 -9.181 2.133 1.00 98.12 82 ASN A C 1
ATOM 665 O O . ASN A 1 82 ? 8.034 -10.006 2.945 1.00 98.12 82 ASN A O 1
ATOM 669 N N . SER A 1 83 ? 7.327 -9.534 0.873 1.00 98.00 83 SER A N 1
ATOM 670 C CA . SER A 1 83 ? 7.476 -10.913 0.375 1.00 98.00 83 SER A CA 1
ATOM 671 C C . SER A 1 83 ? 8.916 -11.450 0.377 1.00 98.00 83 SER A C 1
ATOM 673 O O . SER A 1 83 ? 9.092 -12.663 0.275 1.00 98.00 83 SER A O 1
ATOM 675 N N . LEU A 1 84 ? 9.929 -10.591 0.554 1.00 96.75 84 LEU A N 1
ATOM 676 C CA . LEU A 1 84 ? 11.337 -10.975 0.752 1.00 96.75 84 LEU A CA 1
ATOM 677 C C . LEU A 1 84 ? 11.729 -11.070 2.232 1.00 96.75 84 LEU A C 1
ATOM 679 O O . LEU A 1 84 ? 12.915 -11.132 2.550 1.00 96.75 84 LEU A O 1
ATOM 683 N N . PHE A 1 85 ? 10.753 -11.052 3.143 1.00 97.00 85 PHE A N 1
ATOM 684 C CA . PHE A 1 85 ? 10.951 -11.062 4.595 1.00 97.00 85 PHE A CA 1
ATOM 685 C C . PHE A 1 85 ? 11.730 -9.855 5.141 1.00 97.00 85 PHE A C 1
ATOM 687 O O . PHE A 1 85 ? 12.181 -9.885 6.288 1.00 97.00 85 PHE A O 1
ATOM 694 N N . ARG A 1 86 ? 11.844 -8.778 4.357 1.00 97.88 86 ARG A N 1
ATOM 695 C CA . ARG A 1 86 ? 12.450 -7.509 4.775 1.00 97.88 86 ARG A CA 1
ATOM 696 C C . ARG A 1 86 ? 11.373 -6.566 5.295 1.00 97.88 86 ARG A C 1
ATOM 698 O O . ARG A 1 86 ? 10.233 -6.628 4.842 1.00 97.88 86 ARG A O 1
ATOM 705 N N . ILE A 1 87 ? 11.728 -5.727 6.261 1.00 98.44 87 ILE A N 1
ATOM 706 C CA . ILE A 1 87 ? 10.828 -4.697 6.784 1.00 98.44 87 ILE A CA 1
ATOM 707 C C . ILE A 1 87 ? 10.842 -3.507 5.826 1.00 98.44 87 ILE A C 1
ATOM 709 O O . ILE A 1 87 ? 11.910 -3.081 5.388 1.00 98.44 87 ILE A O 1
ATOM 713 N N . GLY A 1 88 ? 9.651 -3.002 5.514 1.00 98.19 88 GLY A N 1
ATOM 714 C CA . GLY A 1 88 ? 9.455 -1.802 4.712 1.00 98.19 88 GLY A CA 1
ATOM 715 C C . GLY A 1 88 ? 9.339 -2.026 3.208 1.00 98.19 88 GLY A C 1
ATOM 716 O O . GLY A 1 88 ? 9.126 -3.147 2.731 1.00 98.19 88 GLY A O 1
ATOM 717 N N . TYR A 1 89 ? 9.396 -0.914 2.478 1.00 98.75 89 TYR A N 1
ATOM 718 C CA . TYR A 1 89 ? 9.139 -0.840 1.042 1.00 98.75 89 TYR A CA 1
ATOM 719 C C . TYR A 1 89 ? 10.171 -1.629 0.231 1.00 98.75 89 TYR A C 1
ATOM 721 O O . TYR A 1 89 ? 11.380 -1.482 0.412 1.00 98.75 89 TYR A O 1
ATOM 729 N N . PHE A 1 90 ? 9.686 -2.462 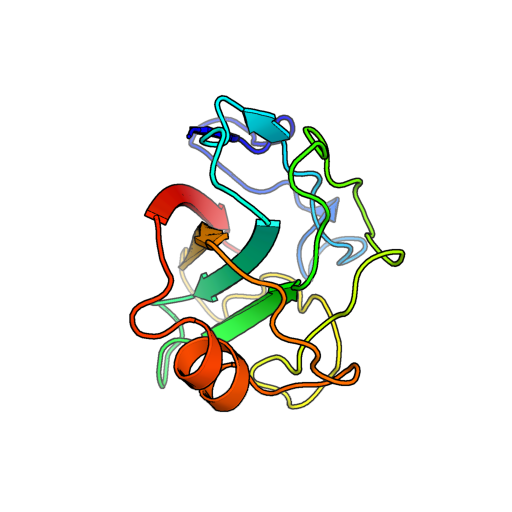-0.686 1.00 98.56 90 PHE A N 1
ATOM 730 C CA . PHE A 1 90 ? 10.494 -3.060 -1.738 1.00 98.56 90 PHE A CA 1
ATOM 731 C C . PHE A 1 90 ? 10.115 -2.422 -3.078 1.00 98.56 90 PHE A C 1
ATOM 733 O O . PHE A 1 90 ? 8.947 -2.506 -3.460 1.00 98.56 90 PHE A O 1
ATOM 740 N N . PRO A 1 91 ? 11.054 -1.807 -3.812 1.00 98.44 91 PRO A N 1
ATOM 741 C CA . PRO A 1 91 ? 10.711 -1.079 -5.024 1.00 98.44 91 PRO A CA 1
ATOM 742 C C . PRO A 1 91 ? 10.254 -2.006 -6.165 1.00 98.44 91 PRO A C 1
ATOM 744 O O . PRO A 1 91 ? 10.810 -3.099 -6.324 1.00 98.44 91 PRO A O 1
ATOM 747 N N . PRO A 1 92 ? 9.288 -1.572 -7.000 1.00 98.44 92 PRO A N 1
ATOM 748 C CA . PRO A 1 92 ? 8.959 -2.186 -8.279 1.00 98.44 92 PRO A CA 1
ATOM 749 C C . PRO A 1 92 ? 10.195 -2.549 -9.094 1.00 98.44 92 PRO A C 1
ATOM 751 O O . PRO A 1 92 ? 11.070 -1.715 -9.344 1.00 98.44 92 PRO A O 1
ATOM 754 N N . CYS A 1 93 ? 10.263 -3.815 -9.494 1.00 97.56 93 CYS A N 1
ATOM 755 C CA . CYS A 1 93 ? 11.347 -4.345 -10.310 1.00 97.56 93 CYS A CA 1
ATOM 756 C C . CYS A 1 93 ? 10.863 -5.543 -11.138 1.00 97.56 93 CYS A C 1
ATOM 758 O O . CYS A 1 93 ? 11.309 -6.672 -10.908 1.00 97.56 93 CYS A O 1
ATOM 760 N N . PRO A 1 94 ? 9.910 -5.332 -12.062 1.00 96.69 94 PRO A N 1
ATOM 761 C CA . PRO A 1 94 ? 9.339 -6.421 -12.831 1.00 96.69 94 PRO A CA 1
ATOM 762 C C . PRO A 1 94 ? 10.436 -7.064 -13.694 1.00 96.69 94 PRO A C 1
ATOM 764 O O . PRO A 1 94 ? 11.262 -6.352 -14.281 1.00 96.69 94 PRO A O 1
ATOM 767 N N . PRO A 1 95 ? 10.508 -8.404 -13.756 1.00 94.06 95 PRO A N 1
ATOM 768 C CA . PRO A 1 95 ? 11.558 -9.084 -14.507 1.00 94.06 95 PRO A CA 1
ATOM 769 C C . PRO A 1 95 ? 11.345 -8.971 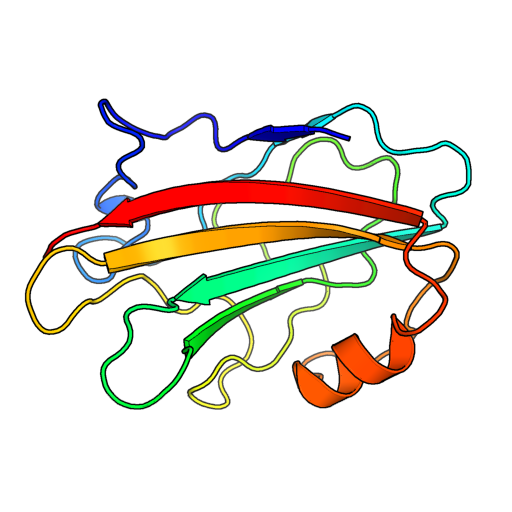-16.025 1.00 94.06 95 PRO A C 1
ATOM 771 O O . PRO A 1 95 ? 12.319 -8.945 -16.777 1.00 94.06 95 PRO A O 1
ATOM 774 N N . TRP A 1 96 ? 10.093 -8.861 -16.471 1.00 94.25 96 TRP A N 1
ATOM 775 C CA . TRP A 1 96 ? 9.690 -8.622 -17.854 1.00 94.25 96 TRP A CA 1
ATOM 776 C C . TRP A 1 96 ? 8.311 -7.964 -17.882 1.00 94.25 96 TRP A C 1
ATOM 778 O O . TRP A 1 96 ? 7.543 -8.075 -16.934 1.00 94.25 96 TRP A O 1
ATOM 788 N N . GLY A 1 97 ? 7.983 -7.326 -19.005 1.00 95.50 97 GLY A N 1
ATOM 789 C CA . GLY A 1 97 ? 6.673 -6.713 -19.195 1.00 95.50 97 GLY A CA 1
ATOM 790 C C . GLY A 1 97 ? 6.407 -5.527 -18.268 1.00 95.50 97 GLY A C 1
ATOM 791 O O . GLY A 1 97 ? 7.289 -5.028 -17.570 1.00 95.50 97 GLY A O 1
ATOM 792 N N . GLU A 1 98 ? 5.177 -5.041 -18.337 1.00 97.56 98 GLU A N 1
ATOM 793 C CA . GLU A 1 98 ? 4.648 -4.034 -17.426 1.00 97.56 98 GLU A CA 1
ATOM 794 C C . GLU A 1 98 ? 3.855 -4.743 -16.335 1.00 97.56 98 GLU A C 1
ATOM 796 O O . GLU A 1 98 ? 3.075 -5.646 -16.636 1.00 97.56 98 GLU A O 1
ATOM 801 N N . HIS A 1 99 ? 4.080 -4.354 -15.085 1.00 98.56 99 HIS A N 1
ATOM 802 C CA . HIS A 1 99 ? 3.326 -4.859 -13.944 1.00 98.56 99 HIS A CA 1
ATOM 803 C C . HIS A 1 99 ? 2.451 -3.749 -13.370 1.00 98.56 99 HIS A C 1
ATOM 805 O O . HIS A 1 99 ? 2.816 -2.565 -13.390 1.00 98.56 99 HIS A O 1
ATOM 811 N N . ARG A 1 100 ? 1.315 -4.155 -12.808 1.00 98.56 100 ARG A N 1
ATOM 812 C CA . ARG A 1 100 ? 0.473 -3.325 -11.956 1.00 98.56 100 ARG A CA 1
ATOM 813 C C . ARG A 1 100 ? 0.961 -3.413 -10.520 1.00 98.56 100 ARG A C 1
ATOM 815 O O . ARG A 1 100 ? 1.245 -4.489 -10.007 1.00 98.56 100 ARG A O 1
ATOM 822 N N . TYR A 1 101 ? 0.961 -2.276 -9.848 1.00 98.69 101 TYR A N 1
ATOM 823 C CA . TYR A 1 101 ? 1.187 -2.173 -8.418 1.00 98.69 101 TYR A CA 1
ATOM 824 C C . TYR A 1 101 ? -0.038 -1.525 -7.792 1.00 98.69 101 TYR A C 1
ATOM 826 O O . TYR A 1 101 ? -0.371 -0.376 -8.080 1.00 98.69 101 TYR A O 1
ATOM 834 N N . VAL A 1 102 ? -0.739 -2.293 -6.969 1.00 98.81 102 VAL A N 1
ATOM 835 C CA . VAL A 1 102 ? -1.999 -1.904 -6.345 1.00 98.81 102 VAL A CA 1
ATOM 836 C C . VAL A 1 102 ? -1.703 -1.451 -4.926 1.00 98.81 102 VAL A C 1
ATOM 838 O O . VAL A 1 102 ? -1.356 -2.269 -4.072 1.00 98.81 102 VAL A O 1
ATOM 841 N N . PHE A 1 103 ? -1.821 -0.151 -4.683 1.00 98.81 103 PHE A N 1
ATOM 842 C CA . PHE A 1 103 ? -1.885 0.397 -3.339 1.00 98.81 103 PHE A CA 1
ATOM 843 C C . PHE A 1 103 ? -3.324 0.306 -2.845 1.00 98.81 103 PHE A C 1
ATOM 845 O O . PHE A 1 103 ? -4.239 0.772 -3.517 1.00 98.81 103 PHE A O 1
ATOM 852 N N . THR A 1 104 ? -3.518 -0.245 -1.656 1.00 98.88 104 THR A N 1
ATOM 853 C CA . THR A 1 104 ? -4.797 -0.228 -0.951 1.00 98.88 104 THR A CA 1
ATOM 854 C C . THR A 1 104 ? -4.589 0.429 0.402 1.00 98.88 104 THR A C 1
ATOM 856 O O . THR A 1 104 ? -3.691 0.034 1.149 1.00 98.88 104 THR A O 1
ATOM 859 N N . VAL A 1 105 ? -5.438 1.396 0.732 1.00 98.81 105 VAL A N 1
ATOM 860 C CA . VAL A 1 105 ? -5.584 1.907 2.096 1.00 98.81 105 VAL A CA 1
ATOM 861 C C . VAL A 1 105 ? -6.867 1.351 2.695 1.00 98.81 105 VAL A C 1
ATOM 863 O O . VAL A 1 105 ? -7.909 1.323 2.036 1.00 98.81 105 VAL A O 1
ATOM 866 N N . TYR A 1 106 ? -6.785 0.899 3.938 1.00 98.81 106 TYR A N 1
ATOM 867 C CA . TYR A 1 106 ? -7.912 0.426 4.727 1.00 98.81 106 TYR A CA 1
ATOM 868 C C . TYR A 1 106 ? -8.087 1.334 5.937 1.00 98.81 106 TYR A C 1
ATOM 870 O O . TYR A 1 106 ? -7.131 1.547 6.680 1.00 98.81 106 TYR A O 1
ATOM 878 N N . ALA A 1 107 ? -9.307 1.816 6.131 1.00 98.75 107 ALA A N 1
ATOM 879 C CA . ALA A 1 107 ? -9.776 2.416 7.366 1.00 98.75 107 ALA A CA 1
ATOM 880 C C . ALA A 1 107 ? -10.360 1.316 8.249 1.00 98.75 107 ALA A C 1
ATOM 882 O O . ALA A 1 107 ? -11.237 0.566 7.799 1.00 98.75 107 ALA A O 1
ATOM 883 N N . ILE A 1 108 ? -9.845 1.194 9.471 1.00 98.44 108 ILE A N 1
ATOM 884 C CA . ILE A 1 108 ? -10.277 0.183 10.433 1.00 98.44 108 ILE A CA 1
ATOM 885 C C . ILE A 1 108 ? -10.703 0.820 11.760 1.00 98.44 108 ILE A C 1
ATOM 887 O O . ILE A 1 108 ? -10.123 1.814 12.195 1.00 98.44 108 ILE A O 1
ATOM 891 N N . ASP A 1 109 ? -11.699 0.222 12.410 1.00 98.56 109 ASP A N 1
ATOM 892 C CA . ASP A 1 109 ? -12.304 0.673 13.679 1.00 98.56 109 ASP A CA 1
ATOM 893 C C . ASP A 1 109 ? -11.479 0.291 14.922 1.00 98.56 109 ASP A C 1
ATOM 895 O O . ASP A 1 109 ? -12.004 0.170 16.026 1.00 98.56 109 ASP A O 1
ATOM 899 N N . LYS A 1 110 ? -10.180 0.029 14.734 1.00 98.25 110 LYS A N 1
ATOM 900 C CA . LYS A 1 110 ? -9.251 -0.318 15.811 1.00 98.25 110 LYS A CA 1
ATOM 901 C C . LYS A 1 110 ? -7.802 -0.022 15.463 1.00 98.25 110 LYS A C 1
ATOM 903 O O . LYS A 1 110 ? -7.423 -0.016 14.293 1.00 98.25 110 LYS A O 1
ATOM 908 N N . GLU A 1 111 ? -6.943 0.014 16.472 1.00 97.38 111 GLU A N 1
ATOM 909 C CA . GLU A 1 111 ? -5.510 -0.240 16.293 1.00 97.38 111 GLU A CA 1
ATOM 910 C C . GLU A 1 111 ? -5.189 -1.746 16.221 1.00 97.38 111 GLU A C 1
ATOM 912 O O . GLU A 1 111 ? -5.761 -2.577 16.941 1.00 97.38 111 GLU A O 1
ATOM 917 N N . LEU A 1 112 ? -4.208 -2.133 15.397 1.00 97.75 112 LEU A N 1
ATOM 918 C CA . LEU A 1 112 ? -3.759 -3.528 15.319 1.00 97.75 112 LEU A CA 1
ATOM 919 C C . LEU A 1 112 ? -2.883 -3.924 16.511 1.00 97.75 112 LEU A C 1
ATOM 921 O O . LEU A 1 112 ? -2.810 -5.114 16.836 1.00 97.75 112 LEU A O 1
ATOM 925 N N . ASN A 1 113 ? -2.198 -2.957 17.136 1.00 96.12 113 ASN A N 1
ATOM 926 C CA . ASN A 1 113 ? -1.300 -3.166 18.278 1.00 96.12 113 ASN A CA 1
ATOM 927 C C . ASN A 1 113 ? -0.220 -4.233 18.018 1.00 96.12 113 ASN A C 1
ATOM 929 O O . ASN A 1 113 ? 0.186 -5.015 18.885 1.00 96.12 113 ASN A O 1
ATOM 933 N N . LEU A 1 114 ? 0.269 -4.276 16.778 1.00 97.50 114 LEU A N 1
ATOM 934 C CA . LEU A 1 114 ? 1.318 -5.195 16.358 1.00 97.50 114 LEU A CA 1
ATOM 935 C C . LEU A 1 114 ? 2.697 -4.549 16.530 1.00 97.50 114 LEU A C 1
ATOM 937 O O . LEU A 1 114 ? 2.883 -3.356 16.297 1.00 97.50 114 LEU A O 1
ATOM 941 N N . LYS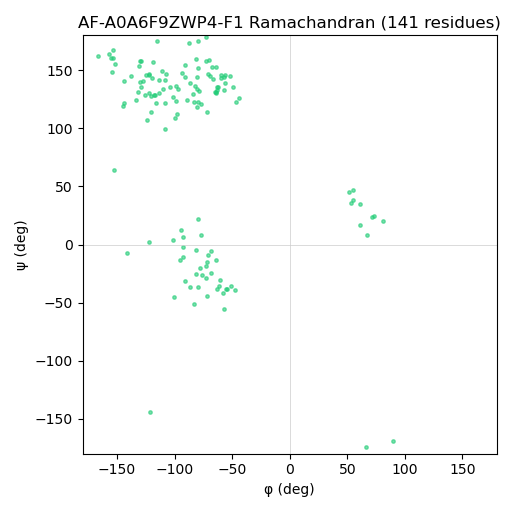 A 1 115 ? 3.698 -5.353 16.908 1.00 97.31 115 LYS A N 1
ATOM 942 C CA . LYS A 1 115 ? 5.110 -4.935 16.843 1.00 97.31 115 LYS A CA 1
ATOM 943 C C . LYS A 1 115 ? 5.537 -4.769 15.387 1.00 97.31 115 LYS A C 1
ATOM 945 O O . LYS A 1 115 ? 4.985 -5.457 14.528 1.00 97.31 115 LYS A O 1
ATOM 950 N N . GLU A 1 116 ? 6.521 -3.909 15.132 1.00 97.75 116 GLU A N 1
ATOM 951 C CA . GLU A 1 116 ? 7.133 -3.734 13.808 1.00 97.75 116 GLU A CA 1
ATOM 952 C C . GLU A 1 116 ? 7.591 -5.075 13.201 1.00 97.75 116 GLU A C 1
ATOM 954 O O . GLU A 1 116 ? 8.000 -6.004 13.905 1.00 97.75 116 GLU A O 1
ATOM 959 N N . GLY A 1 117 ? 7.482 -5.200 11.878 1.00 98.31 117 GLY A N 1
ATOM 960 C CA . GLY A 1 117 ? 7.812 -6.416 11.144 1.00 98.31 117 GLY A CA 1
ATOM 961 C C . GLY A 1 117 ? 6.708 -7.475 11.160 1.00 98.31 117 GLY A C 1
ATOM 962 O O . GLY A 1 117 ? 6.978 -8.653 10.895 1.00 98.31 117 GLY A O 1
ATOM 963 N N . ALA A 1 118 ? 5.460 -7.093 11.444 1.00 98.44 118 ALA A N 1
ATOM 964 C CA . ALA A 1 118 ? 4.325 -7.994 11.300 1.00 98.44 118 ALA A CA 1
ATOM 965 C C . ALA A 1 118 ? 4.177 -8.480 9.846 1.00 98.44 118 ALA A C 1
ATOM 967 O O . ALA A 1 118 ? 4.420 -7.756 8.884 1.00 98.44 118 ALA A O 1
ATOM 968 N N . THR A 1 119 ? 3.773 -9.738 9.671 1.00 98.31 119 THR A N 1
ATOM 969 C CA . THR A 1 119 ? 3.497 -10.287 8.334 1.00 98.31 119 THR A CA 1
ATOM 970 C C . THR A 1 119 ? 2.122 -9.846 7.852 1.00 98.31 119 THR A C 1
ATOM 972 O O . THR A 1 119 ? 1.204 -9.708 8.662 1.00 98.31 119 THR A O 1
ATOM 975 N N . PHE A 1 120 ? 1.930 -9.746 6.534 1.00 97.62 120 PHE A N 1
ATOM 976 C CA . PHE A 1 120 ? 0.613 -9.451 5.961 1.00 97.62 120 PHE A CA 1
ATOM 977 C C . PHE A 1 120 ? -0.475 -10.419 6.432 1.00 97.62 120 PHE A C 1
ATOM 979 O O . PHE A 1 120 ? -1.579 -9.999 6.748 1.00 97.62 120 PHE A O 1
ATOM 986 N N . ARG A 1 121 ? -0.157 -11.714 6.587 1.00 97.69 121 ARG A N 1
ATOM 987 C CA . ARG A 1 121 ? -1.096 -12.697 7.152 1.00 97.69 121 ARG A CA 1
ATOM 988 C C . ARG A 1 121 ? -1.568 -12.299 8.554 1.00 97.69 121 ARG A C 1
ATOM 990 O O . ARG A 1 121 ? -2.740 -12.465 8.877 1.00 97.69 121 ARG A O 1
ATOM 997 N N . ARG A 1 122 ? -0.655 -11.806 9.398 1.00 98.06 122 ARG A N 1
ATOM 998 C CA . ARG A 1 122 ? -0.978 -11.374 10.762 1.00 98.06 122 ARG A CA 1
ATOM 999 C C . ARG A 1 122 ? -1.779 -10.075 10.749 1.00 98.06 122 ARG A C 1
ATOM 1001 O O . ARG A 1 122 ? -2.787 -10.027 11.442 1.00 98.06 122 ARG A O 1
ATOM 1008 N N . ILE A 1 123 ? -1.378 -9.099 9.935 1.00 98.44 123 ILE A N 1
ATOM 1009 C CA . ILE A 1 123 ? -2.100 -7.833 9.730 1.00 98.44 123 ILE A CA 1
ATOM 1010 C C . ILE A 1 123 ? -3.533 -8.116 9.259 1.00 98.44 123 ILE A C 1
ATOM 1012 O O . ILE A 1 123 ? -4.480 -7.795 9.966 1.00 98.44 123 ILE A O 1
ATOM 1016 N N . LYS A 1 124 ? -3.699 -8.870 8.164 1.00 98.00 124 LYS A N 1
ATOM 1017 C CA . LYS A 1 124 ? -5.005 -9.265 7.617 1.00 98.00 124 LYS A CA 1
ATOM 1018 C C . LYS A 1 124 ? -5.888 -9.978 8.643 1.00 98.00 124 LYS A C 1
ATOM 1020 O O . LYS A 1 124 ? -7.089 -9.752 8.672 1.00 98.00 124 LYS A O 1
ATOM 1025 N N . LYS A 1 125 ? -5.309 -10.827 9.503 1.00 98.25 125 LYS A N 1
ATOM 1026 C CA . LYS A 1 125 ? -6.058 -11.478 10.590 1.00 98.25 125 LYS A CA 1
ATOM 1027 C C . LYS A 1 125 ? -6.611 -10.468 11.604 1.00 98.25 125 LYS A C 1
ATOM 1029 O O . LYS A 1 125 ? -7.705 -10.692 12.096 1.00 98.25 125 LYS A O 1
ATOM 1034 N N . HIS A 1 126 ? -5.863 -9.414 11.933 1.00 98.12 126 HIS A N 1
ATOM 1035 C CA . HIS A 1 126 ? -6.286 -8.409 12.921 1.00 98.12 126 HIS A CA 1
ATOM 1036 C C . HIS A 1 126 ? -7.234 -7.362 12.325 1.00 98.12 126 HIS A C 1
ATOM 1038 O O . HIS A 1 126 ? -8.035 -6.810 13.064 1.00 98.12 126 HIS A O 1
ATOM 1044 N N . MET A 1 127 ? -7.171 -7.134 11.011 1.00 98.19 127 MET A N 1
ATOM 1045 C CA . MET A 1 127 ? -8.124 -6.289 10.282 1.00 98.19 127 MET A CA 1
ATOM 1046 C C . MET A 1 127 ? -9.457 -6.987 10.003 1.00 98.19 127 MET A C 1
ATOM 1048 O O . MET A 1 127 ? -10.436 -6.334 9.656 1.00 98.19 127 MET A O 1
ATOM 1052 N N . LYS A 1 128 ? -9.488 -8.323 10.051 1.00 96.88 128 LYS A N 1
ATOM 1053 C CA . LYS A 1 128 ? -10.688 -9.085 9.716 1.00 96.88 128 LYS A CA 1
ATOM 1054 C C . LYS A 1 128 ? -11.843 -8.632 10.614 1.00 96.88 128 LYS A C 1
ATOM 1056 O O . LYS A 1 128 ? -11.658 -8.542 11.820 1.00 96.88 128 LYS A O 1
ATOM 1061 N N . ASP A 1 129 ? -12.998 -8.388 10.001 1.00 97.56 129 ASP A N 1
ATOM 1062 C CA . ASP A 1 129 ? -14.233 -7.952 10.662 1.00 97.56 129 ASP A CA 1
ATOM 1063 C C . ASP A 1 129 ? -14.162 -6.523 11.263 1.00 97.56 129 ASP A C 1
ATOM 1065 O O . ASP A 1 129 ? -15.109 -6.097 11.908 1.00 97.56 129 ASP A O 1
ATOM 1069 N N . HIS A 1 130 ? -13.081 -5.777 10.984 1.00 98.44 130 HIS A N 1
ATOM 1070 C CA . HIS A 1 130 ? -12.801 -4.421 11.490 1.00 98.44 130 HIS A CA 1
ATOM 1071 C C . HIS A 1 130 ? -12.612 -3.373 10.377 1.00 98.44 130 HIS A C 1
ATOM 1073 O O . HIS A 1 130 ? -12.275 -2.223 10.640 1.00 98.44 130 HIS A O 1
ATOM 1079 N N . ILE A 1 131 ? -12.760 -3.760 9.104 1.00 98.50 131 ILE A N 1
ATOM 1080 C CA . ILE A 1 131 ? -12.625 -2.840 7.964 1.00 98.50 131 ILE A CA 1
ATOM 1081 C C . ILE A 1 131 ? -13.923 -2.060 7.793 1.00 98.50 131 ILE A C 1
ATOM 1083 O O . ILE A 1 131 ? -14.952 -2.645 7.463 1.00 98.50 131 ILE A O 1
ATOM 1087 N N . ILE A 1 132 ? -13.833 -0.740 7.938 1.00 98.31 132 ILE A N 1
ATOM 1088 C CA . ILE A 1 132 ? -14.933 0.199 7.696 1.00 98.31 132 ILE A CA 1
ATOM 1089 C C . ILE A 1 132 ? -15.017 0.509 6.200 1.00 98.31 132 ILE A C 1
ATOM 1091 O O . ILE A 1 132 ? -16.070 0.402 5.576 1.00 98.31 132 ILE A O 1
ATOM 1095 N N . GLN A 1 133 ? -13.882 0.891 5.607 1.00 98.38 133 GLN A N 1
ATOM 1096 C CA . GLN A 1 133 ? -13.787 1.257 4.197 1.00 98.38 133 GLN A CA 1
ATOM 1097 C C . GLN A 1 133 ? -12.385 0.968 3.653 1.00 98.38 133 GLN A C 1
ATOM 1099 O O . GLN A 1 133 ? -11.396 0.988 4.383 1.00 98.38 133 GLN A O 1
ATOM 1104 N N . SER A 1 134 ? -12.284 0.760 2.343 1.00 98.50 134 SER A N 1
ATOM 1105 C CA . SER A 1 134 ? -11.013 0.734 1.620 1.00 98.50 134 SER A CA 1
ATOM 1106 C C . SER A 1 134 ? -11.045 1.633 0.386 1.00 98.50 134 SER A C 1
ATOM 1108 O O . SER A 1 134 ? -12.113 1.935 -0.149 1.00 98.50 134 SER A O 1
ATOM 1110 N N . ALA A 1 135 ? -9.867 2.046 -0.072 1.00 98.56 135 ALA A N 1
ATOM 1111 C CA . ALA A 1 135 ? -9.667 2.719 -1.351 1.00 98.56 135 ALA A CA 1
ATOM 1112 C C . ALA A 1 135 ? -8.412 2.161 -2.027 1.00 98.56 135 ALA A C 1
ATOM 1114 O O . ALA A 1 135 ? -7.442 1.816 -1.348 1.00 98.56 135 ALA A O 1
ATOM 1115 N N . GLU A 1 136 ? -8.440 2.071 -3.354 1.00 98.56 136 GLU A N 1
ATOM 1116 C CA . GLU A 1 136 ? -7.351 1.512 -4.151 1.00 98.56 136 GLU A CA 1
ATOM 1117 C C . GLU A 1 136 ? -6.825 2.517 -5.167 1.00 98.56 136 GLU A C 1
ATOM 1119 O O . GLU A 1 136 ? -7.574 3.318 -5.725 1.00 98.56 136 GLU A O 1
ATOM 1124 N N . LEU A 1 137 ? -5.526 2.423 -5.424 1.00 98.50 137 LEU A N 1
ATOM 1125 C CA . LEU A 1 137 ? -4.818 3.136 -6.468 1.00 98.50 137 LEU A CA 1
ATOM 1126 C C . LEU A 1 137 ? -3.928 2.139 -7.209 1.00 98.50 137 LEU A C 1
ATOM 1128 O O . LEU A 1 137 ? -3.082 1.481 -6.604 1.00 98.50 137 LEU A O 1
ATOM 1132 N N . VAL A 1 138 ? -4.092 2.055 -8.526 1.00 98.56 138 VAL A N 1
ATOM 1133 C CA . VAL A 1 138 ? -3.250 1.216 -9.384 1.00 98.56 138 VAL A CA 1
ATOM 1134 C C . VAL A 1 138 ? -2.228 2.096 -10.090 1.00 98.56 138 VAL A C 1
ATOM 1136 O O . VAL A 1 138 ? -2.599 3.054 -10.766 1.00 98.56 138 VAL A O 1
ATOM 1139 N N . THR A 1 139 ? -0.951 1.745 -9.970 1.00 98.12 139 THR A N 1
ATOM 1140 C CA . THR A 1 139 ? 0.135 2.342 -10.754 1.00 98.12 139 THR A CA 1
ATOM 1141 C C . THR A 1 139 ? 0.840 1.294 -11.604 1.00 98.12 139 THR A C 1
ATOM 1143 O O . THR A 1 139 ? 0.784 0.098 -11.314 1.00 98.12 139 THR A O 1
ATOM 1146 N N . LEU A 1 140 ? 1.485 1.742 -12.675 1.00 98.50 140 LEU A N 1
ATOM 1147 C CA . LEU A 1 140 ? 2.182 0.902 -13.634 1.00 98.50 140 LEU A CA 1
ATOM 1148 C C . LEU A 1 140 ? 3.681 1.166 -13.585 1.00 98.50 140 LEU A C 1
ATOM 1150 O O . LEU A 1 140 ? 4.126 2.314 -13.504 1.00 98.50 140 LEU A O 1
ATOM 1154 N N . PHE A 1 141 ? 4.469 0.103 -13.712 1.00 98.12 141 PHE A N 1
ATOM 1155 C CA . PHE A 1 141 ? 5.888 0.234 -14.007 1.00 98.12 141 PHE A CA 1
ATOM 1156 C C . PHE A 1 141 ? 6.361 -0.886 -14.933 1.00 98.12 141 PHE A C 1
ATOM 1158 O O . PHE A 1 141 ? 5.966 -2.047 -14.810 1.00 98.12 141 PHE A O 1
ATOM 1165 N N . LYS A 1 142 ? 7.237 -0.508 -15.863 1.00 96.00 142 LYS A N 1
ATOM 1166 C CA . LYS A 1 142 ? 7.956 -1.384 -16.783 1.00 96.00 142 LYS A CA 1
ATOM 1167 C C . LYS A 1 142 ? 9.426 -0.984 -16.732 1.00 96.00 142 LYS A C 1
ATOM 1169 O O . LYS A 1 142 ? 9.733 0.204 -16.791 1.00 96.00 142 LYS A O 1
ATOM 1174 N N . LYS A 1 143 ? 10.295 -1.981 -16.577 1.00 89.00 143 LYS A N 1
ATOM 1175 C CA . LYS A 1 143 ? 11.744 -1.809 -16.413 1.00 89.00 143 LYS A CA 1
ATOM 1176 C C . LYS A 1 143 ? 12.428 -1.196 -17.637 1.00 89.00 143 LYS A C 1
ATOM 1178 O O . LYS A 1 143 ? 11.984 -1.499 -18.766 1.00 89.00 143 LYS A O 1
#

Sequence (143 aa):
MILECPILEEGNRLPVKYTCKGEGISPPLRIKNVPEDTESLVVVMLDPDAPLKTFIHWLLYDIPPDVDYIEENERRYKQGRNSLFRIGYFPPCPPWGEHRYVFTVYAIDKELNLKEGATFRRIKKHMKDHIIQSAELVTLFKK